Protein AF-A0A0A1XSV2-F1 (afdb_monomer_lite)

Foldseek 3Di:
DDDDDDDDDDPPPPPDCPPPPVVVVVVVVVVVVVVVVPPPPPDDDDPQAADLQAQLVSVLVNCVSVVHDPQLSVVSSHPGRNRLLPDDLVVLCVRRNPVRSVVSVVVSVVRCVVVVVDDPVNVVVVVVVVVPDDPPDDDDD

InterPro domains:
  IPR013761 Sterile alpha motif/pointed domain superfamily [G3DSA:1.10.150.50] (36-119)
  IPR013761 Sterile alpha motif/pointed domain superfamily [SSF47769] (50-112)
  IPR039801 Epidermal growth factor receptor kinase substrate 8-like [PTHR12287] (12-137)
  IPR041418 SAM domain [PF18016] (47-109)

Radius of gyration: 28.25 Å; chains: 1; bounding box: 97×35×62 Å

Sequence (141 aa):
MDYLFRDTNRGKSSELSTSNGSIQDELRQVLRMREKRNDLEIHKTLPIYIDQWSNNSDVFNWLNAKEFSADVVKRFAEYNGEQLFAVRVETLIQLCGVKEGRRLSSQLNLQKSVSGYKTARSSELQKVLARARPKYEVCED

pLDDT: mean 72.39, std 16.58, range [33.94, 90.25]

Organism: Zeugodacus cucurbitae (NCBI:txid28588)

Secondary structure (DSSP, 8-state):
-------------------HHHHHHHHHHHHHHHHTTTT-------S----TT--HHHHHHHHHHTT--HHHHHHTTT--HHHHHHS-HHHHHHHH-HHHHHHHHHHHHHHHHHHT---HHHHHHHHHHHHHS--------

Structure (mmCIF, N/CA/C/O backbone):
data_AF-A0A0A1XSV2-F1
#
_entry.id   AF-A0A0A1XSV2-F1
#
loop_
_atom_site.group_PDB
_atom_site.id
_atom_site.type_symbol
_atom_site.label_atom_id
_atom_site.label_alt_id
_atom_site.label_comp_id
_atom_site.label_asym_id
_atom_site.label_entity_id
_atom_site.label_seq_id
_atom_site.pdbx_PDB_ins_code
_atom_site.Cartn_x
_atom_site.Cartn_y
_atom_site.Cartn_z
_atom_site.occupancy
_atom_site.B_iso_or_equiv
_atom_site.auth_seq_id
_atom_site.auth_comp_id
_atom_site.auth_asym_id
_atom_site.auth_atom_id
_atom_site.pdbx_PDB_model_num
ATOM 1 N N . MET A 1 1 ? -80.343 -10.175 -37.438 1.00 36.09 1 MET A N 1
ATOM 2 C CA . MET A 1 1 ? -79.740 -9.973 -38.762 1.00 36.09 1 MET A CA 1
ATOM 3 C C . MET A 1 1 ? -78.557 -9.046 -38.552 1.00 36.09 1 MET A C 1
ATOM 5 O O . MET A 1 1 ? -78.772 -7.862 -38.358 1.00 36.09 1 MET A O 1
ATOM 9 N N . ASP A 1 2 ? -77.374 -9.565 -38.217 1.00 40.84 2 ASP A N 1
ATOM 10 C CA . ASP A 1 2 ? -76.359 -10.094 -39.164 1.00 40.84 2 ASP A CA 1
ATOM 11 C C . ASP A 1 2 ? -75.195 -9.074 -39.163 1.00 40.84 2 ASP A C 1
ATOM 13 O O . ASP A 1 2 ? -75.457 -7.891 -39.311 1.00 40.84 2 ASP A O 1
ATOM 17 N N . TYR A 1 3 ? -73.912 -9.344 -38.917 1.00 33.94 3 TYR A N 1
ATOM 18 C CA . TYR A 1 3 ? -73.097 -10.553 -38.862 1.00 33.94 3 TYR A CA 1
ATOM 19 C C . TYR A 1 3 ? -71.916 -10.332 -37.895 1.00 33.94 3 TYR A C 1
ATOM 21 O O . TYR A 1 3 ? -71.378 -9.230 -37.787 1.00 33.94 3 TYR A O 1
ATOM 29 N N . LEU A 1 4 ? -71.460 -11.417 -37.261 1.00 46.84 4 LEU A N 1
ATOM 30 C CA . LEU A 1 4 ? -70.070 -11.575 -36.826 1.00 46.84 4 LEU A CA 1
ATOM 31 C C . LEU A 1 4 ? -69.117 -11.425 -38.025 1.00 46.84 4 LEU A C 1
ATOM 33 O O . LEU A 1 4 ? -69.306 -12.119 -39.017 1.00 46.84 4 LEU A O 1
ATOM 37 N N . PHE A 1 5 ? -68.017 -10.689 -37.855 1.00 44.06 5 PHE A N 1
ATOM 38 C CA . PHE A 1 5 ? -66.720 -11.062 -38.431 1.00 44.06 5 PHE A CA 1
ATOM 39 C C . PHE A 1 5 ? -65.602 -10.731 -37.432 1.00 44.06 5 PHE A C 1
ATOM 41 O O . PHE A 1 5 ? -65.351 -9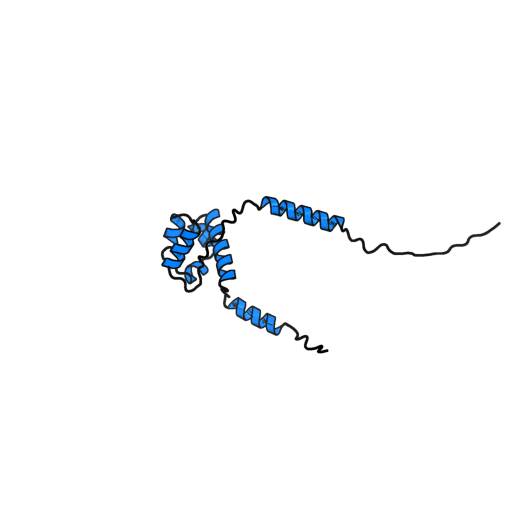.576 -37.092 1.00 44.06 5 PHE A O 1
ATOM 48 N N . ARG A 1 6 ? -64.967 -11.790 -36.921 1.00 51.47 6 ARG A N 1
ATOM 49 C CA . ARG A 1 6 ? -63.626 -11.760 -36.327 1.00 51.47 6 ARG A CA 1
ATOM 50 C C . ARG A 1 6 ? -62.615 -11.502 -37.444 1.00 51.47 6 ARG A C 1
ATOM 52 O O . ARG A 1 6 ? -62.791 -12.074 -38.507 1.00 51.47 6 ARG A O 1
ATOM 59 N N . ASP A 1 7 ? -61.556 -10.752 -37.147 1.00 41.56 7 ASP A N 1
ATOM 60 C CA . ASP A 1 7 ? -60.150 -11.137 -37.378 1.00 41.56 7 ASP A CA 1
ATOM 61 C C . ASP A 1 7 ? -59.235 -10.094 -36.707 1.00 41.56 7 ASP A C 1
ATOM 63 O O . ASP A 1 7 ? -59.400 -8.893 -36.881 1.00 41.56 7 ASP A O 1
ATOM 67 N N . THR A 1 8 ? -58.457 -10.451 -35.682 1.00 53.00 8 THR A N 1
ATOM 68 C CA . THR A 1 8 ? -57.113 -11.060 -35.738 1.00 53.00 8 THR A CA 1
ATOM 69 C C . THR A 1 8 ? -56.067 -10.167 -36.412 1.00 53.00 8 THR A C 1
ATOM 71 O O . THR A 1 8 ? -55.782 -10.322 -37.592 1.00 53.00 8 THR A O 1
ATOM 74 N N . ASN A 1 9 ? -55.403 -9.304 -35.632 1.00 42.47 9 ASN A N 1
ATOM 75 C CA . ASN A 1 9 ? -54.006 -8.926 -35.894 1.00 42.47 9 ASN A CA 1
ATOM 76 C C . ASN A 1 9 ? -53.369 -8.342 -34.615 1.00 42.47 9 ASN A C 1
ATOM 78 O O . ASN A 1 9 ? -53.504 -7.166 -34.305 1.00 42.47 9 ASN A O 1
ATOM 82 N N . ARG A 1 10 ? -52.880 -9.157 -33.673 1.00 49.94 10 ARG A N 1
ATOM 83 C CA . ARG A 1 10 ? -51.508 -9.708 -33.612 1.00 49.94 10 ARG A CA 1
ATOM 84 C C . ARG A 1 10 ? -50.392 -8.768 -34.098 1.00 49.94 10 ARG A C 1
ATOM 86 O O . ARG A 1 10 ? -49.492 -9.191 -34.808 1.00 49.94 10 ARG A O 1
ATOM 93 N N . GLY A 1 11 ? -50.380 -7.536 -33.597 1.00 37.19 11 GLY A N 1
ATOM 94 C CA . GLY A 1 11 ? -49.165 -6.723 -33.482 1.00 37.19 11 GLY A CA 1
ATOM 95 C C . GLY A 1 11 ? -48.506 -6.913 -32.116 1.00 37.19 11 GLY A C 1
ATOM 96 O O . GLY A 1 11 ? -48.615 -6.057 -31.245 1.00 37.19 11 GLY A O 1
ATOM 97 N N . LYS A 1 12 ? -47.868 -8.067 -31.893 1.00 46.84 12 LYS A N 1
ATOM 98 C CA . LYS A 1 12 ? -46.988 -8.295 -30.738 1.00 46.84 12 LYS A CA 1
ATOM 99 C C . LYS A 1 12 ? -45.687 -7.527 -31.000 1.00 46.84 12 LYS A C 1
ATOM 101 O O . LYS A 1 12 ? -44.775 -8.041 -31.630 1.00 46.84 12 LYS A O 1
ATOM 106 N N . SER A 1 13 ? -45.627 -6.283 -30.549 1.00 42.53 13 SER A N 1
ATOM 107 C CA . SER A 1 13 ? -44.381 -5.520 -30.386 1.00 42.53 13 SER A CA 1
ATOM 108 C C . SER A 1 13 ? -44.319 -4.977 -28.959 1.00 42.53 13 SER A C 1
ATOM 110 O O . SER A 1 13 ? -44.119 -3.796 -28.708 1.00 42.53 13 SER A O 1
ATOM 112 N N . SER A 1 14 ? -44.565 -5.874 -28.009 1.00 50.47 14 SER A N 1
ATOM 113 C CA . SER A 1 14 ? -44.226 -5.721 -26.601 1.00 50.47 14 SER A CA 1
ATOM 114 C C . SER A 1 14 ? -43.139 -6.751 -26.361 1.00 50.47 14 SER A C 1
ATOM 116 O O . SER A 1 14 ? -43.478 -7.914 -26.216 1.00 50.47 14 SER A O 1
ATOM 118 N N . GLU A 1 15 ? -41.872 -6.351 -26.504 1.00 50.59 15 GLU A N 1
ATOM 119 C CA . GLU A 1 15 ? -40.670 -7.068 -26.029 1.00 50.59 15 GLU A CA 1
ATOM 120 C C . GLU A 1 15 ? -39.399 -6.389 -26.579 1.00 50.59 15 GLU A C 1
ATOM 122 O O . GLU A 1 15 ? -38.632 -6.975 -27.328 1.00 50.59 15 GLU A O 1
ATOM 127 N N . LEU A 1 16 ? -39.174 -5.117 -26.228 1.00 50.44 16 LEU A N 1
ATOM 128 C CA . LEU A 1 16 ? -37.821 -4.605 -25.950 1.00 50.44 16 LEU A CA 1
ATOM 129 C C . LEU A 1 16 ? -37.923 -3.274 -25.200 1.00 50.44 16 LEU A C 1
ATOM 131 O O . LEU A 1 16 ? -37.546 -2.202 -25.663 1.00 50.44 16 LEU A O 1
ATOM 135 N N . SER A 1 17 ? -38.516 -3.319 -24.019 1.00 47.62 17 SER A N 1
ATOM 136 C CA . SER A 1 17 ? -38.383 -2.242 -23.043 1.00 47.62 17 SER A CA 1
ATOM 137 C C . SER A 1 17 ? -38.055 -2.887 -21.714 1.00 47.62 17 SER A C 1
ATOM 139 O O . SER A 1 17 ? -38.771 -2.722 -20.731 1.00 47.62 17 SER A O 1
ATOM 141 N N . THR A 1 18 ? -36.976 -3.673 -21.694 1.00 56.19 18 THR A N 1
ATOM 142 C CA . THR A 1 18 ? -36.331 -4.079 -20.446 1.00 56.19 18 THR A CA 1
ATOM 143 C C . THR A 1 18 ? -35.730 -2.821 -19.827 1.00 56.19 18 THR A C 1
ATOM 145 O O . THR A 1 18 ? -34.578 -2.467 -20.040 1.00 56.19 18 THR A O 1
ATOM 148 N N . SER A 1 19 ? -36.612 -2.081 -19.158 1.00 61.19 19 SER A N 1
ATOM 149 C CA . SER A 1 19 ? -36.368 -1.169 -18.052 1.00 61.19 19 SER A CA 1
ATOM 150 C C . SER A 1 19 ? -35.096 -0.321 -18.141 1.00 61.19 19 SER A C 1
ATOM 152 O O . SER A 1 19 ? -34.199 -0.453 -17.308 1.00 61.19 19 SER A O 1
ATOM 154 N N . ASN A 1 20 ? -35.072 0.652 -19.058 1.00 59.69 20 ASN A N 1
ATOM 155 C CA . ASN A 1 20 ? -34.145 1.784 -18.939 1.00 59.69 20 ASN A CA 1
ATOM 156 C C . ASN A 1 20 ? -34.254 2.426 -17.543 1.00 59.69 20 ASN A C 1
ATOM 158 O O . ASN A 1 20 ? -33.243 2.796 -16.967 1.00 59.69 20 ASN A O 1
ATOM 162 N N . GLY A 1 21 ? -35.455 2.470 -16.950 1.00 71.00 21 GLY A N 1
ATOM 163 C CA . GLY A 1 21 ? -35.655 2.925 -15.569 1.00 71.00 21 GLY A CA 1
ATOM 164 C C . GLY A 1 21 ? -34.889 2.099 -14.529 1.00 71.00 21 GLY A C 1
ATOM 165 O O . GLY A 1 21 ? -34.190 2.678 -13.710 1.00 71.00 21 GLY A O 1
ATOM 166 N N . SER A 1 22 ? -34.920 0.762 -14.619 1.00 77.81 22 SER A N 1
ATOM 167 C CA . SER A 1 22 ? -34.229 -0.110 -13.652 1.00 77.81 22 SER A CA 1
ATOM 168 C C . SER A 1 22 ? -32.713 0.051 -13.710 1.00 77.81 22 SER A C 1
ATOM 170 O O . SER A 1 22 ? -32.068 0.081 -12.667 1.00 77.81 22 SER A O 1
ATOM 172 N N . ILE A 1 23 ? -32.141 0.183 -14.912 1.00 80.94 23 ILE A N 1
ATOM 173 C CA . ILE A 1 23 ? -30.696 0.402 -15.076 1.00 80.94 23 ILE A CA 1
ATOM 174 C C . ILE A 1 23 ? -30.313 1.785 -14.533 1.00 80.94 23 ILE A C 1
ATOM 176 O O . ILE A 1 23 ? -29.307 1.932 -13.845 1.00 80.94 23 ILE A O 1
ATOM 180 N N . GLN A 1 24 ? -31.125 2.809 -14.803 1.00 85.88 24 GLN A N 1
ATOM 181 C CA . GLN A 1 24 ? -30.890 4.165 -14.300 1.00 85.88 24 GLN A CA 1
ATOM 182 C C . GLN A 1 24 ? -31.007 4.237 -12.770 1.00 85.88 24 GLN A C 1
ATOM 184 O O . GLN A 1 24 ? -30.228 4.945 -12.130 1.00 85.88 24 GLN A O 1
ATOM 189 N N . ASP A 1 25 ? -31.932 3.488 -12.170 1.00 87.00 25 ASP A N 1
ATOM 190 C CA . ASP A 1 25 ? -32.090 3.402 -10.718 1.00 87.00 25 ASP A CA 1
ATOM 191 C C . ASP A 1 25 ? -30.934 2.654 -10.050 1.00 87.00 25 ASP A C 1
ATOM 193 O O . ASP A 1 25 ? -30.400 3.128 -9.042 1.00 87.00 25 ASP A O 1
ATOM 197 N N . GLU A 1 26 ? -30.474 1.552 -10.647 1.00 87.75 26 GLU A N 1
ATOM 198 C CA . GLU A 1 26 ? -29.282 0.838 -10.190 1.00 87.75 26 GLU A CA 1
ATOM 199 C C . GLU A 1 26 ? -28.041 1.737 -10.271 1.00 87.75 26 GLU A C 1
ATOM 201 O O . GLU A 1 26 ? -27.299 1.871 -9.296 1.00 87.75 26 GLU A O 1
ATOM 206 N N . LEU A 1 27 ? -27.857 2.460 -11.382 1.00 88.94 27 LEU A N 1
ATOM 207 C CA . LEU A 1 27 ? -26.770 3.429 -11.537 1.00 88.94 27 LEU A CA 1
ATOM 208 C C . LEU A 1 27 ? -26.836 4.529 -10.470 1.00 88.94 27 LEU A C 1
ATOM 210 O O . LEU A 1 27 ? -25.825 4.829 -9.833 1.00 88.94 27 LEU A O 1
ATOM 214 N N . ARG A 1 28 ? -28.016 5.102 -10.206 1.00 87.19 28 ARG A N 1
ATOM 215 C CA . ARG A 1 28 ? -28.208 6.100 -9.135 1.00 87.19 28 ARG A CA 1
ATOM 216 C C . ARG A 1 28 ? -27.895 5.528 -7.755 1.00 87.19 28 ARG A C 1
ATOM 218 O O . ARG A 1 28 ? -27.382 6.243 -6.891 1.00 87.19 28 ARG A O 1
ATOM 225 N N . GLN A 1 29 ? -28.212 4.261 -7.511 1.00 86.50 29 GLN A N 1
ATOM 226 C CA . GLN A 1 29 ? -27.882 3.584 -6.261 1.00 86.50 29 GLN A CA 1
ATOM 227 C C . GLN A 1 29 ? -26.369 3.375 -6.119 1.00 86.50 29 GLN A C 1
ATOM 229 O O . GLN A 1 29 ? -25.803 3.730 -5.083 1.00 86.50 29 GLN A O 1
ATOM 234 N N . VAL A 1 30 ? -25.700 2.898 -7.169 1.00 82.56 30 VAL A N 1
ATOM 235 C CA . VAL A 1 30 ? -24.243 2.701 -7.201 1.00 82.56 30 VAL A CA 1
ATOM 236 C C . VAL A 1 30 ? -23.493 4.027 -7.037 1.00 82.56 30 VAL A C 1
ATOM 238 O O . VAL A 1 30 ? -22.523 4.093 -6.278 1.00 82.56 30 VAL A O 1
ATOM 241 N N . LEU A 1 31 ? -23.953 5.101 -7.687 1.00 83.62 31 LEU A N 1
ATOM 242 C CA . LEU A 1 31 ? -23.365 6.438 -7.553 1.00 83.62 31 LEU A CA 1
ATOM 243 C C . LEU A 1 31 ? -23.477 6.961 -6.117 1.00 83.62 31 LEU A C 1
ATOM 245 O O . LEU A 1 31 ? -22.469 7.383 -5.556 1.00 83.62 31 LEU A O 1
ATOM 249 N N . ARG A 1 32 ? -24.645 6.826 -5.473 1.00 81.75 32 ARG A N 1
ATOM 250 C CA . ARG A 1 32 ? -24.828 7.192 -4.055 1.00 81.75 32 ARG A CA 1
ATOM 251 C C . ARG A 1 32 ? -23.941 6.377 -3.110 1.00 81.75 32 ARG A C 1
ATOM 253 O O . ARG A 1 32 ? -23.404 6.910 -2.142 1.00 81.75 32 ARG A O 1
ATOM 260 N N . MET A 1 33 ? -23.743 5.088 -3.391 1.00 74.75 33 MET A N 1
ATOM 261 C CA . MET A 1 33 ? -22.815 4.245 -2.626 1.00 74.75 33 MET A CA 1
ATOM 262 C C . MET A 1 33 ? -21.348 4.643 -2.835 1.00 74.75 33 MET A C 1
ATOM 264 O O . MET A 1 33 ? -20.528 4.472 -1.934 1.00 74.75 33 MET A O 1
ATOM 268 N N . ARG A 1 34 ? -20.988 5.158 -4.016 1.00 70.00 34 ARG A N 1
ATOM 269 C CA . ARG A 1 34 ? -19.637 5.654 -4.311 1.00 70.00 34 ARG A CA 1
ATOM 270 C C . ARG A 1 34 ? -19.379 7.024 -3.697 1.00 70.00 34 ARG A C 1
ATOM 272 O O . ARG A 1 34 ? -18.278 7.242 -3.216 1.00 70.00 34 ARG A O 1
ATOM 279 N N . GLU A 1 35 ? -20.381 7.891 -3.653 1.00 65.00 35 GLU A N 1
ATOM 280 C CA . GLU A 1 35 ? -20.274 9.220 -3.049 1.00 65.00 35 GLU A CA 1
ATOM 281 C C . GLU A 1 35 ? -19.981 9.151 -1.541 1.00 65.00 35 GLU A C 1
ATOM 283 O O . GLU A 1 35 ? -19.192 9.932 -1.017 1.00 65.00 35 GLU A O 1
ATOM 288 N N . LYS A 1 36 ? -20.505 8.125 -0.856 1.00 60.22 36 LYS A N 1
ATOM 289 C CA . LYS A 1 36 ? -20.126 7.801 0.530 1.00 60.22 36 LYS A CA 1
ATOM 290 C C . LYS A 1 36 ? -18.674 7.335 0.711 1.00 60.22 36 LYS A C 1
ATOM 292 O O . LYS A 1 36 ? -18.240 7.271 1.851 1.00 60.22 36 LYS A O 1
ATOM 297 N N . ARG A 1 37 ? -17.952 6.985 -0.364 1.00 59.84 37 ARG A N 1
ATOM 298 C CA . ARG A 1 37 ? -16.542 6.533 -0.344 1.00 59.84 37 ARG A CA 1
ATOM 299 C C . ARG A 1 37 ? -15.546 7.643 -0.723 1.00 59.84 37 ARG A C 1
ATOM 301 O O . ARG A 1 37 ? -14.411 7.346 -1.094 1.00 59.84 37 ARG A O 1
ATOM 308 N N . ASN A 1 38 ? -15.979 8.906 -0.708 1.00 54.41 38 ASN A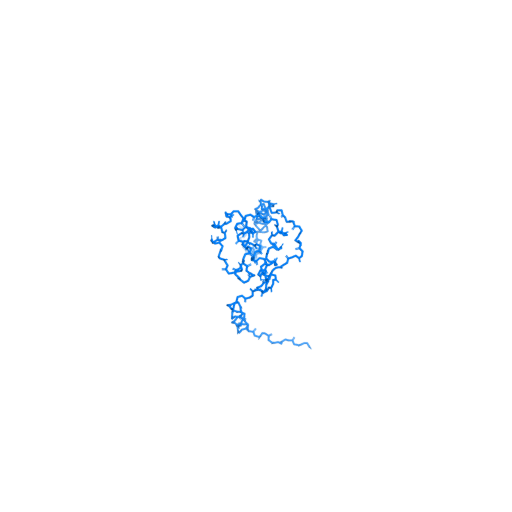 N 1
ATOM 309 C CA . ASN A 1 38 ? -15.153 10.073 -1.050 1.00 54.41 38 ASN A CA 1
ATOM 310 C C . ASN A 1 38 ? -14.222 10.535 0.089 1.00 54.41 38 ASN A C 1
ATOM 312 O O . ASN A 1 38 ? -13.568 11.563 -0.021 1.00 54.41 38 ASN A O 1
ATOM 316 N N . ASP A 1 39 ? -14.132 9.775 1.173 1.00 56.78 39 ASP A N 1
ATOM 317 C CA . ASP A 1 39 ? -13.209 9.951 2.296 1.00 56.78 39 ASP A CA 1
ATOM 318 C C . ASP A 1 39 ? -11.770 9.491 1.986 1.00 56.78 39 ASP A C 1
ATOM 320 O O . ASP A 1 39 ? -10.885 9.544 2.839 1.00 56.78 39 ASP A O 1
ATOM 324 N N . LEU A 1 40 ? -11.501 9.068 0.748 1.00 57.06 40 LEU A N 1
ATOM 325 C CA . LEU A 1 40 ? -10.145 8.853 0.265 1.00 57.06 40 LEU A CA 1
ATOM 326 C C . LEU A 1 40 ? -9.563 10.196 -0.182 1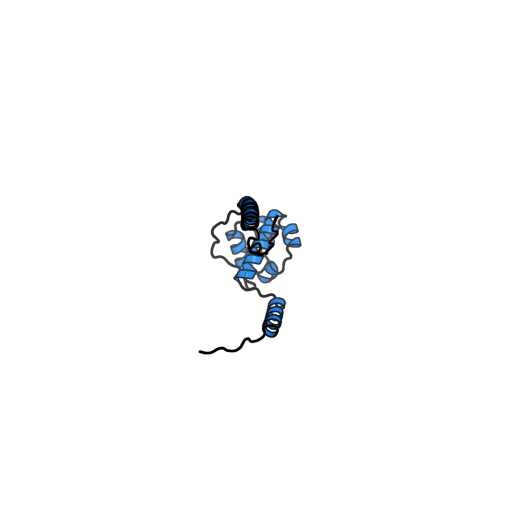.00 57.06 40 LEU A C 1
ATOM 328 O O . LEU A 1 40 ? -9.761 10.616 -1.319 1.00 57.06 40 LEU A O 1
ATOM 332 N N . GLU A 1 41 ? -8.823 10.866 0.699 1.00 56.22 41 GLU A N 1
ATOM 333 C CA . GLU A 1 41 ? -7.954 11.974 0.303 1.00 56.22 41 GLU A CA 1
ATOM 334 C C . GLU A 1 41 ? -6.893 11.451 -0.685 1.00 56.22 41 GLU A C 1
ATOM 336 O O . GLU A 1 41 ? -5.867 10.882 -0.299 1.00 56.22 41 GLU A O 1
ATOM 341 N N . ILE A 1 42 ? -7.157 11.584 -1.990 1.00 57.16 42 ILE A N 1
ATOM 342 C CA . ILE A 1 42 ? -6.212 11.214 -3.049 1.00 57.16 42 ILE A CA 1
ATOM 343 C C . ILE A 1 42 ? -5.154 12.316 -3.132 1.00 57.16 42 ILE A C 1
ATOM 345 O O . ILE A 1 42 ? -5.197 13.196 -3.992 1.00 57.16 42 ILE A O 1
ATOM 349 N N . HIS A 1 43 ? -4.193 12.275 -2.214 1.00 55.50 43 HIS A N 1
ATOM 350 C CA . HIS A 1 43 ? -3.005 13.116 -2.284 1.00 55.50 43 HIS A CA 1
ATOM 351 C C . HIS A 1 43 ? -2.203 12.757 -3.540 1.00 55.50 43 HIS A C 1
ATOM 353 O O . HIS A 1 43 ? -1.981 11.580 -3.852 1.00 55.50 43 HIS A O 1
ATOM 359 N N . LYS A 1 44 ? -1.801 13.787 -4.295 1.00 52.25 44 LYS A N 1
ATOM 360 C CA . LYS A 1 44 ? -1.048 13.667 -5.551 1.00 52.25 44 LYS A CA 1
ATOM 361 C C . LYS A 1 44 ? 0.165 12.769 -5.300 1.00 52.25 44 LYS A C 1
ATOM 363 O O . LYS A 1 44 ? 1.033 13.089 -4.495 1.00 52.25 44 LYS A O 1
ATOM 368 N N . THR A 1 45 ? 0.183 11.599 -5.934 1.00 56.59 45 THR A N 1
ATOM 369 C CA . THR A 1 45 ? 1.178 10.557 -5.663 1.00 56.59 45 THR A CA 1
ATOM 370 C C . THR A 1 45 ? 2.555 11.081 -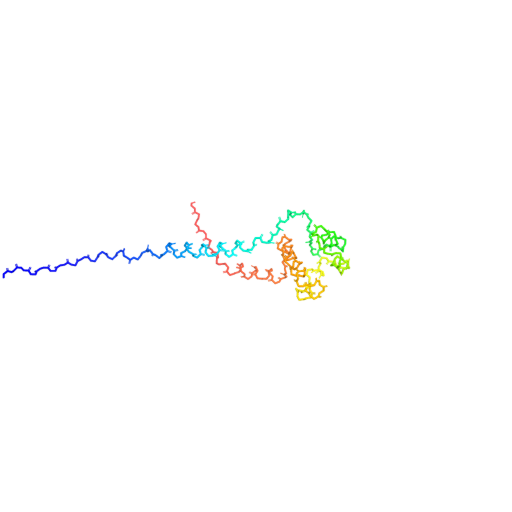6.071 1.00 56.59 45 THR A C 1
ATOM 372 O O . THR A 1 45 ? 2.830 11.205 -7.262 1.00 56.59 45 THR A O 1
ATOM 375 N N . LEU A 1 46 ? 3.412 11.412 -5.096 1.00 57.88 46 LEU A N 1
ATOM 376 C CA . LEU A 1 46 ? 4.829 11.678 -5.358 1.00 57.88 46 LEU A CA 1
ATOM 377 C C . LEU A 1 46 ? 5.417 10.496 -6.154 1.00 57.88 46 LEU A C 1
ATOM 379 O O . LEU A 1 46 ? 5.051 9.352 -5.855 1.00 57.88 46 LEU A O 1
ATOM 383 N N . PRO A 1 47 ? 6.306 10.732 -7.139 1.00 65.06 47 PRO A N 1
ATOM 384 C CA . PRO A 1 47 ? 6.821 9.711 -8.057 1.00 65.06 47 PRO A CA 1
ATOM 385 C C . PRO A 1 47 ? 7.866 8.785 -7.402 1.00 65.06 47 PRO A C 1
ATOM 387 O O . PRO A 1 47 ? 8.857 8.418 -8.024 1.00 65.06 47 PRO A O 1
ATOM 390 N N . ILE A 1 48 ? 7.665 8.425 -6.134 1.00 76.06 48 ILE A N 1
ATOM 391 C CA . ILE A 1 48 ? 8.495 7.473 -5.400 1.00 76.06 48 ILE A CA 1
ATOM 392 C C . ILE A 1 48 ? 7.770 6.127 -5.401 1.00 76.06 48 ILE A C 1
ATOM 394 O O . ILE A 1 48 ? 6.646 5.995 -4.901 1.00 76.06 48 ILE A O 1
ATOM 398 N N . TYR A 1 49 ? 8.434 5.141 -5.994 1.00 80.31 49 TYR A N 1
ATOM 399 C CA . TYR A 1 49 ? 7.965 3.771 -6.167 1.00 80.31 49 TYR A CA 1
ATOM 400 C C . TYR A 1 49 ? 8.981 2.816 -5.548 1.00 80.31 49 TYR A C 1
ATOM 402 O O . TYR A 1 49 ? 10.162 3.145 -5.449 1.00 80.31 49 TYR A O 1
ATOM 410 N N . ILE A 1 50 ? 8.505 1.645 -5.137 1.00 85.81 50 ILE A N 1
ATOM 411 C CA . ILE A 1 50 ? 9.351 0.552 -4.655 1.00 85.81 50 ILE A CA 1
ATOM 412 C C . ILE A 1 50 ? 9.097 -0.684 -5.503 1.00 85.81 50 ILE A C 1
ATOM 414 O O . ILE A 1 50 ? 7.973 -0.919 -5.950 1.00 85.81 50 ILE A O 1
ATOM 418 N N . ASP A 1 51 ? 10.142 -1.472 -5.701 1.00 82.31 51 ASP A N 1
ATOM 419 C CA . ASP A 1 51 ? 10.087 -2.739 -6.414 1.00 82.31 51 ASP A CA 1
ATOM 420 C C . ASP A 1 51 ? 10.806 -3.833 -5.615 1.00 82.31 51 ASP A C 1
ATOM 422 O O . ASP A 1 51 ? 11.378 -3.585 -4.553 1.00 82.31 51 ASP A O 1
ATOM 426 N N . GLN A 1 52 ? 10.751 -5.074 -6.085 1.00 80.81 52 GLN A N 1
ATOM 427 C CA . GLN A 1 52 ? 11.294 -6.230 -5.367 1.00 80.81 52 GLN A CA 1
ATOM 428 C C . GLN A 1 52 ? 12.802 -6.145 -5.086 1.00 80.81 52 GLN A C 1
ATOM 430 O O . GLN A 1 52 ? 13.281 -6.751 -4.134 1.00 80.81 52 GLN A O 1
ATOM 435 N N . TRP A 1 53 ? 13.534 -5.364 -5.881 1.00 81.62 53 TRP A N 1
ATOM 436 C CA . TRP A 1 53 ? 14.971 -5.128 -5.717 1.00 81.62 53 TRP A CA 1
ATOM 437 C C . TRP A 1 53 ? 15.303 -3.860 -4.918 1.00 81.62 53 TRP A C 1
ATOM 439 O O . TRP A 1 53 ? 16.475 -3.515 -4.789 1.00 81.62 53 TRP A O 1
ATOM 449 N N . SER A 1 54 ? 14.296 -3.148 -4.401 1.00 84.81 54 SER A N 1
ATOM 450 C CA . SER A 1 54 ? 14.506 -1.948 -3.590 1.00 84.81 54 SER A CA 1
ATOM 451 C C . SER A 1 54 ? 15.226 -2.279 -2.285 1.00 84.81 54 SER A C 1
ATOM 453 O O . SER A 1 54 ? 14.900 -3.257 -1.604 1.00 84.81 54 SER A O 1
ATOM 455 N N . ASN A 1 55 ? 16.193 -1.438 -1.922 1.00 87.50 55 ASN A N 1
ATOM 456 C CA . ASN A 1 55 ? 16.972 -1.613 -0.704 1.00 87.50 55 ASN A CA 1
ATOM 457 C C . ASN A 1 55 ? 16.233 -1.029 0.518 1.00 87.50 55 ASN A C 1
ATOM 459 O O . ASN A 1 55 ? 15.264 -0.282 0.368 1.00 87.50 55 ASN A O 1
ATOM 463 N N . ASN A 1 56 ? 16.716 -1.305 1.735 1.00 89.56 56 ASN A N 1
ATOM 464 C CA . ASN A 1 56 ? 16.114 -0.780 2.976 1.00 89.56 56 ASN A CA 1
ATOM 465 C C . ASN A 1 56 ? 15.961 0.752 2.968 1.00 89.56 56 ASN A C 1
ATOM 467 O O . ASN A 1 56 ? 14.941 1.284 3.402 1.00 89.56 56 ASN A O 1
ATOM 471 N N . SER A 1 57 ? 16.948 1.470 2.422 1.00 88.31 57 SER A N 1
ATOM 472 C CA . SER A 1 57 ? 16.902 2.933 2.300 1.00 88.31 57 SER A CA 1
ATOM 473 C C . SER A 1 57 ? 15.774 3.419 1.385 1.00 88.31 57 SER A C 1
ATOM 475 O O . SER A 1 57 ? 15.141 4.433 1.678 1.00 88.31 57 SER A O 1
ATOM 477 N N . ASP A 1 58 ? 15.489 2.692 0.302 1.00 87.88 58 ASP A N 1
ATOM 478 C CA . ASP A 1 58 ? 14.420 3.037 -0.640 1.00 87.88 58 ASP A CA 1
ATOM 479 C C . ASP A 1 58 ? 13.047 2.798 -0.008 1.00 87.88 58 ASP A C 1
ATOM 481 O O . ASP A 1 58 ? 12.149 3.630 -0.133 1.00 87.88 58 ASP A O 1
ATOM 485 N N . VAL A 1 59 ? 12.906 1.692 0.732 1.00 88.69 59 VAL A N 1
ATOM 486 C CA . VAL A 1 59 ? 11.700 1.376 1.510 1.00 88.69 59 VAL A CA 1
ATOM 487 C C . VAL A 1 59 ? 11.444 2.447 2.569 1.00 88.69 59 VAL A C 1
ATOM 489 O O . VAL A 1 59 ? 10.323 2.946 2.680 1.00 88.69 59 VAL A O 1
ATOM 492 N N . PHE A 1 60 ? 12.480 2.857 3.303 1.00 89.06 60 PHE A N 1
ATOM 493 C CA . PHE A 1 60 ? 12.392 3.940 4.280 1.00 89.06 60 PHE A CA 1
ATOM 494 C C . PHE A 1 60 ? 11.942 5.256 3.631 1.00 89.06 60 PHE A C 1
ATOM 496 O O . PHE A 1 60 ? 11.001 5.895 4.107 1.00 89.06 60 PHE A O 1
ATOM 503 N N . ASN A 1 61 ? 12.572 5.641 2.516 1.00 89.25 61 ASN A N 1
ATOM 504 C CA . ASN A 1 61 ? 12.227 6.864 1.794 1.00 89.25 61 ASN A CA 1
ATOM 505 C C . ASN A 1 61 ? 10.788 6.820 1.257 1.00 89.25 61 ASN A C 1
ATOM 507 O O . ASN A 1 61 ? 10.060 7.807 1.345 1.00 89.25 61 ASN A O 1
ATOM 511 N N . TRP A 1 62 ? 10.342 5.664 0.761 1.00 88.88 62 TRP A N 1
ATOM 512 C CA . TRP A 1 62 ? 8.971 5.465 0.297 1.00 88.88 62 TRP A CA 1
ATOM 513 C C . TRP A 1 62 ? 7.949 5.572 1.430 1.00 88.88 62 TRP A C 1
ATOM 515 O O . TRP A 1 62 ? 6.943 6.263 1.272 1.00 88.88 62 TRP A O 1
ATOM 525 N N . LEU A 1 63 ? 8.209 4.958 2.589 1.00 89.12 63 LEU A N 1
ATOM 526 C CA . LEU A 1 63 ? 7.316 5.067 3.745 1.00 89.12 63 LEU A CA 1
ATOM 527 C C . LEU A 1 63 ? 7.215 6.516 4.246 1.00 89.12 63 LEU A C 1
ATOM 529 O O . LEU A 1 63 ? 6.117 6.981 4.558 1.00 89.12 63 LEU A O 1
ATOM 533 N N . ASN A 1 64 ? 8.336 7.241 4.263 1.00 88.44 64 ASN A N 1
ATOM 534 C CA . ASN A 1 64 ? 8.377 8.643 4.670 1.00 88.44 64 ASN A CA 1
ATOM 535 C C . ASN A 1 64 ? 7.642 9.553 3.667 1.00 88.44 64 ASN A C 1
ATOM 537 O O . ASN A 1 64 ? 6.810 10.366 4.055 1.00 88.44 64 ASN A O 1
ATOM 541 N N . ALA A 1 65 ? 7.863 9.355 2.363 1.00 85.88 65 ALA A N 1
ATOM 542 C CA . ALA A 1 65 ? 7.186 10.106 1.302 1.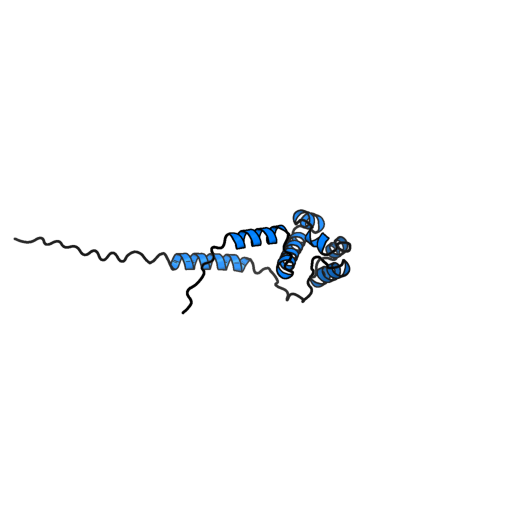00 85.88 65 ALA A CA 1
ATOM 543 C C . ALA A 1 65 ? 5.667 9.860 1.243 1.00 85.88 65 ALA A C 1
ATOM 545 O O . ALA A 1 65 ? 4.930 10.659 0.668 1.00 85.88 65 ALA A O 1
ATOM 546 N N . LYS A 1 66 ? 5.187 8.739 1.794 1.00 84.19 66 LYS A N 1
ATOM 547 C CA . LYS A 1 66 ? 3.757 8.411 1.908 1.00 84.19 66 LYS A CA 1
ATOM 548 C C . LYS A 1 66 ? 3.139 8.837 3.240 1.00 84.19 66 LYS A C 1
ATOM 550 O O . LYS A 1 66 ? 1.960 8.548 3.455 1.00 84.19 66 LYS A O 1
ATOM 555 N N . GLU A 1 67 ? 3.910 9.513 4.094 1.00 85.69 67 GLU A N 1
ATOM 556 C CA . GLU A 1 67 ? 3.477 10.019 5.399 1.00 85.69 67 GLU A CA 1
ATOM 557 C C . GLU A 1 67 ? 2.886 8.908 6.284 1.00 85.69 67 GLU A C 1
ATOM 559 O O . GLU A 1 67 ? 1.835 9.062 6.914 1.00 85.69 67 GLU A O 1
ATOM 564 N N . PHE A 1 68 ? 3.536 7.740 6.295 1.00 88.31 68 PHE A N 1
ATOM 565 C CA . PHE A 1 68 ? 3.248 6.720 7.301 1.00 88.31 68 PHE A CA 1
ATOM 566 C C . PHE A 1 68 ? 3.792 7.156 8.664 1.00 88.31 68 PHE A C 1
ATOM 568 O O . PHE A 1 68 ? 4.744 7.932 8.758 1.00 88.31 68 PHE A O 1
ATOM 575 N N . SER A 1 69 ? 3.197 6.643 9.743 1.00 88.31 69 SER A N 1
ATOM 576 C CA . SER A 1 69 ? 3.647 6.987 11.092 1.00 88.31 69 SER A CA 1
ATOM 577 C C . SER A 1 69 ? 5.106 6.573 11.333 1.00 88.31 69 SER A C 1
ATOM 579 O O . SER A 1 69 ? 5.574 5.544 10.838 1.00 88.31 69 SER A O 1
ATOM 581 N N . ALA A 1 70 ? 5.829 7.349 12.146 1.00 87.19 70 ALA A N 1
ATOM 582 C CA . ALA A 1 70 ? 7.233 7.074 12.477 1.00 87.19 70 ALA A CA 1
ATOM 583 C C . ALA A 1 70 ? 7.436 5.668 13.081 1.00 87.19 70 ALA A C 1
ATOM 585 O O . ALA A 1 70 ? 8.458 5.021 12.861 1.00 87.19 70 ALA A O 1
ATOM 586 N N . ASP A 1 71 ? 6.423 5.168 13.785 1.00 87.62 71 ASP A N 1
ATOM 587 C CA . ASP A 1 71 ? 6.361 3.820 14.344 1.00 87.62 71 ASP A CA 1
ATOM 588 C C . ASP A 1 71 ? 6.347 2.714 13.282 1.00 87.62 71 ASP A C 1
ATOM 590 O O . ASP A 1 71 ? 6.915 1.639 13.494 1.00 87.62 71 ASP A O 1
ATOM 594 N N . VAL A 1 72 ? 5.683 2.954 12.151 1.00 87.50 72 VAL A N 1
ATOM 595 C CA . VAL A 1 72 ? 5.658 2.043 11.000 1.00 87.50 72 VAL A CA 1
ATOM 596 C C . VAL A 1 72 ? 7.008 2.092 10.298 1.00 87.50 72 VAL A C 1
ATOM 598 O O . VAL A 1 72 ? 7.622 1.050 10.079 1.00 87.50 72 VAL A O 1
ATOM 601 N N . VAL A 1 73 ? 7.516 3.298 10.037 1.00 89.31 73 VAL A N 1
ATOM 602 C CA . VAL A 1 73 ? 8.824 3.517 9.406 1.00 89.31 73 VAL A CA 1
ATOM 603 C C . VAL A 1 73 ? 9.940 2.813 10.186 1.00 89.31 73 VAL A C 1
ATOM 605 O O . VAL A 1 73 ? 10.754 2.108 9.598 1.00 89.31 73 VAL A O 1
ATOM 608 N N . LYS A 1 74 ? 9.945 2.926 11.521 1.00 89.19 74 LYS A N 1
ATOM 609 C CA . LYS A 1 74 ? 10.939 2.276 12.386 1.00 89.19 74 LYS A CA 1
ATOM 610 C C . LYS A 1 74 ? 10.863 0.748 12.339 1.00 89.19 74 LYS A C 1
ATOM 612 O O . LYS A 1 74 ? 11.898 0.093 12.369 1.00 89.19 74 LYS A O 1
ATOM 617 N N . ARG A 1 75 ? 9.659 0.169 12.268 1.00 87.44 75 ARG A N 1
ATOM 618 C CA . ARG A 1 75 ? 9.471 -1.294 12.221 1.00 87.44 75 ARG A CA 1
ATOM 619 C C . ARG A 1 75 ? 9.931 -1.913 10.905 1.00 87.44 75 ARG A C 1
ATOM 621 O O . ARG A 1 75 ? 10.422 -3.035 10.913 1.00 87.44 75 ARG A O 1
ATOM 628 N N . PHE A 1 76 ? 9.778 -1.189 9.799 1.00 87.25 76 PHE A N 1
ATOM 629 C CA . PHE A 1 76 ? 10.167 -1.658 8.466 1.00 87.25 76 PHE A CA 1
ATOM 630 C C . PHE A 1 76 ? 11.536 -1.140 8.010 1.00 87.25 76 PHE A C 1
ATOM 632 O O . PHE A 1 76 ? 11.908 -1.354 6.863 1.00 87.25 76 PHE A O 1
ATOM 639 N N . ALA A 1 77 ? 12.312 -0.501 8.891 1.00 83.81 77 ALA A N 1
ATOM 640 C CA . ALA A 1 77 ? 13.628 0.041 8.552 1.00 83.81 77 ALA A CA 1
ATOM 641 C C . ALA A 1 77 ? 14.637 -1.035 8.102 1.00 83.81 77 ALA A C 1
ATOM 643 O O . ALA A 1 77 ? 15.551 -0.743 7.336 1.00 83.81 77 ALA A O 1
ATOM 644 N N . GLU A 1 78 ? 14.470 -2.275 8.566 1.00 85.88 78 GLU A N 1
ATOM 645 C CA . GLU A 1 78 ? 15.330 -3.410 8.207 1.00 85.88 78 GLU A CA 1
ATOM 646 C C . GLU A 1 78 ? 14.789 -4.243 7.033 1.00 85.88 78 GLU A C 1
ATOM 648 O O . GLU A 1 78 ? 15.465 -5.174 6.596 1.00 85.88 78 GLU A O 1
ATOM 653 N N . TYR A 1 79 ? 13.592 -3.923 6.528 1.00 86.19 79 TYR A N 1
ATOM 654 C CA . TYR A 1 79 ? 12.918 -4.703 5.492 1.00 86.19 79 TYR A CA 1
ATOM 655 C C . TYR A 1 79 ? 13.296 -4.215 4.101 1.00 86.19 79 TYR A C 1
ATOM 657 O O . TYR A 1 79 ? 13.093 -3.046 3.762 1.00 86.19 79 TYR A O 1
ATOM 665 N N . ASN A 1 80 ? 13.758 -5.145 3.268 1.00 87.44 80 ASN A N 1
ATOM 666 C CA . ASN A 1 80 ? 13.981 -4.871 1.856 1.00 87.44 80 ASN A CA 1
ATOM 667 C C . ASN A 1 80 ? 12.652 -4.920 1.077 1.00 87.44 80 ASN A C 1
ATOM 669 O O . ASN A 1 80 ? 11.606 -5.304 1.614 1.00 87.44 80 ASN A O 1
ATOM 673 N N . GLY A 1 81 ? 12.682 -4.530 -0.200 1.00 85.56 81 GLY A N 1
ATOM 674 C CA . GLY A 1 81 ? 11.496 -4.538 -1.058 1.00 85.56 81 GLY A CA 1
ATOM 675 C C . GLY A 1 81 ? 10.813 -5.907 -1.090 1.00 85.56 81 GLY A C 1
ATOM 676 O O . GLY A 1 81 ? 9.622 -6.011 -0.801 1.00 85.56 81 GLY A O 1
ATOM 677 N N . GLU A 1 82 ? 11.561 -6.975 -1.368 1.00 85.69 82 GLU A N 1
ATOM 678 C CA . GLU A 1 82 ? 11.044 -8.350 -1.418 1.00 85.69 82 GLU A CA 1
ATOM 679 C C . GLU A 1 82 ? 10.367 -8.792 -0.109 1.00 85.69 82 GLU A C 1
ATOM 681 O O . GLU A 1 82 ? 9.237 -9.287 -0.125 1.00 85.69 82 GLU A O 1
ATOM 686 N N . GLN A 1 83 ? 11.024 -8.574 1.029 1.00 87.06 83 GLN A N 1
ATOM 687 C CA . GLN A 1 83 ? 10.521 -8.902 2.359 1.00 87.06 83 GLN A CA 1
ATOM 688 C C . GLN A 1 83 ? 9.246 -8.123 2.655 1.00 87.06 83 GLN A C 1
ATOM 690 O O . GLN A 1 83 ? 8.273 -8.720 3.113 1.00 87.06 83 GLN A O 1
ATOM 695 N N . LEU A 1 84 ? 9.212 -6.823 2.342 1.00 88.31 84 LEU A N 1
ATOM 696 C CA . LEU A 1 84 ? 8.023 -5.991 2.507 1.00 88.31 84 LEU A CA 1
ATOM 697 C C . LEU A 1 84 ? 6.863 -6.498 1.636 1.00 88.31 84 LEU A C 1
ATOM 699 O O . LEU A 1 84 ? 5.729 -6.588 2.109 1.00 88.31 84 LEU A O 1
ATOM 703 N N . PHE A 1 85 ? 7.141 -6.890 0.388 1.00 85.50 85 PHE A N 1
ATOM 704 C CA . PHE A 1 85 ? 6.152 -7.470 -0.523 1.00 85.50 85 PHE A CA 1
ATOM 705 C C . PHE A 1 85 ? 5.643 -8.850 -0.075 1.00 85.50 85 PHE A C 1
ATOM 707 O O . PHE A 1 85 ? 4.499 -9.199 -0.402 1.00 85.50 85 PHE A O 1
ATOM 714 N N . ALA A 1 86 ? 6.449 -9.611 0.670 1.00 86.50 86 ALA A N 1
ATOM 715 C CA . ALA A 1 86 ? 6.114 -10.936 1.187 1.00 86.50 86 ALA A CA 1
ATOM 716 C C . ALA A 1 86 ? 5.260 -10.912 2.469 1.00 86.50 86 ALA A C 1
ATOM 718 O O . ALA A 1 86 ? 4.603 -11.911 2.780 1.00 86.50 86 ALA A O 1
ATOM 719 N N . VAL A 1 87 ? 5.223 -9.794 3.208 1.00 87.19 87 VAL A N 1
ATOM 720 C CA . VAL A 1 87 ? 4.441 -9.699 4.452 1.00 87.19 87 VAL A CA 1
ATOM 721 C C . VAL A 1 87 ? 2.940 -9.837 4.173 1.00 87.19 87 VAL A C 1
ATOM 723 O O . VAL A 1 87 ? 2.370 -9.177 3.300 1.00 87.19 87 VAL A O 1
ATOM 726 N N . ARG A 1 88 ? 2.265 -10.694 4.951 1.00 86.88 88 ARG A N 1
ATOM 727 C CA . ARG A 1 88 ? 0.809 -10.884 4.871 1.00 86.88 88 ARG A CA 1
ATOM 728 C C . ARG A 1 88 ? 0.068 -9.696 5.477 1.00 86.88 88 ARG A C 1
ATOM 730 O O . ARG A 1 88 ? 0.504 -9.097 6.457 1.00 86.88 88 ARG A O 1
ATOM 737 N N . VAL A 1 89 ? -1.122 -9.418 4.946 1.00 87.25 89 VAL A N 1
ATOM 738 C CA . VAL A 1 89 ? -1.992 -8.329 5.424 1.00 87.25 89 VAL A CA 1
ATOM 739 C C . VAL A 1 89 ? -2.336 -8.480 6.910 1.00 87.25 89 VAL A C 1
ATOM 741 O O . VAL A 1 89 ? -2.361 -7.491 7.636 1.00 87.25 89 VAL A O 1
ATOM 744 N N . GLU A 1 90 ? -2.547 -9.713 7.376 1.00 89.75 90 GLU A N 1
ATOM 745 C CA . GLU A 1 90 ? -2.810 -10.038 8.787 1.00 89.75 90 GLU A CA 1
ATOM 746 C C . GLU A 1 90 ? -1.676 -9.536 9.695 1.00 89.75 90 GLU A C 1
ATOM 748 O O . GLU A 1 90 ? -1.919 -8.860 10.694 1.00 89.75 90 GLU A O 1
ATOM 753 N N . THR A 1 91 ? -0.430 -9.789 9.291 1.00 87.81 91 THR A N 1
ATOM 754 C CA . THR A 1 91 ? 0.771 -9.366 10.012 1.00 87.81 91 THR A CA 1
ATOM 755 C C . THR A 1 91 ? 0.934 -7.845 9.982 1.00 87.81 91 THR A C 1
ATOM 757 O O . THR A 1 91 ? 1.244 -7.250 11.010 1.00 87.81 91 THR A O 1
ATOM 760 N N . LEU A 1 92 ? 0.652 -7.187 8.850 1.00 88.25 92 LEU A N 1
ATOM 761 C CA . LEU A 1 92 ? 0.678 -5.718 8.757 1.00 88.25 92 LEU A CA 1
ATOM 762 C C . LEU A 1 92 ? -0.345 -5.066 9.698 1.00 88.25 92 LEU A C 1
ATOM 764 O O . LEU A 1 92 ? -0.040 -4.082 10.370 1.00 88.25 92 LEU A O 1
ATOM 768 N N . ILE A 1 93 ? -1.553 -5.628 9.781 1.00 90.25 93 ILE A N 1
ATOM 769 C CA . ILE A 1 93 ? -2.607 -5.165 10.694 1.00 90.25 93 ILE A CA 1
ATOM 770 C C . ILE A 1 93 ? -2.184 -5.345 12.155 1.00 90.25 93 ILE A C 1
ATOM 772 O O . ILE A 1 93 ? -2.421 -4.455 12.971 1.00 90.25 93 ILE A O 1
ATOM 776 N N . GLN A 1 94 ? -1.549 -6.468 12.487 1.00 88.56 94 GLN A N 1
ATOM 777 C CA . GLN A 1 94 ? -1.083 -6.743 13.843 1.00 88.56 94 GLN A CA 1
ATOM 778 C C . GLN A 1 94 ? 0.064 -5.810 14.266 1.00 88.56 94 GLN A C 1
ATOM 780 O O . GLN A 1 94 ? 0.088 -5.353 15.405 1.00 88.56 94 GLN A O 1
ATOM 785 N N . LEU A 1 95 ? 1.001 -5.512 13.362 1.00 85.19 95 LEU A N 1
ATOM 786 C CA . LEU A 1 95 ? 2.184 -4.697 13.664 1.00 85.19 95 LEU A CA 1
ATOM 787 C C . LEU A 1 95 ? 1.900 -3.190 13.686 1.00 85.19 95 LEU A C 1
ATOM 789 O O . LEU A 1 95 ? 2.515 -2.466 14.469 1.00 85.19 95 LEU A O 1
ATOM 793 N N . CYS A 1 96 ? 1.001 -2.716 12.820 1.00 86.38 96 CYS A N 1
ATOM 794 C CA . CYS A 1 96 ? 0.784 -1.286 12.568 1.00 86.38 96 CYS A CA 1
ATOM 795 C C . CYS A 1 96 ? -0.615 -0.799 12.968 1.00 86.38 96 CYS A C 1
ATOM 797 O O . CYS A 1 96 ? -0.896 0.395 12.908 1.00 86.38 96 CYS A O 1
ATOM 799 N N . GLY A 1 97 ? -1.506 -1.707 13.367 1.00 88.62 97 GLY A N 1
ATOM 800 C CA . GLY A 1 97 ? -2.908 -1.419 13.642 1.00 88.62 97 GLY A CA 1
ATOM 801 C C . GLY A 1 97 ? -3.800 -1.542 12.404 1.00 88.62 97 GLY A C 1
ATOM 802 O O . GLY A 1 97 ? -3.353 -1.572 11.257 1.00 88.62 97 GLY A O 1
ATOM 803 N N . VAL A 1 98 ? -5.113 -1.606 12.637 1.00 86.62 98 VAL A N 1
ATOM 804 C CA . VAL A 1 98 ? -6.101 -1.933 11.593 1.00 86.62 98 VAL A CA 1
ATOM 805 C C . VAL A 1 98 ? -6.165 -0.879 10.486 1.00 86.62 98 VAL A C 1
ATOM 807 O O . VAL A 1 98 ? -6.278 -1.244 9.317 1.00 86.62 98 VAL A O 1
ATOM 810 N N . LYS A 1 99 ? -6.090 0.414 10.827 1.00 86.31 99 LYS A N 1
ATOM 811 C CA . LYS A 1 99 ? -6.134 1.507 9.839 1.00 86.31 99 LYS A CA 1
ATOM 812 C C . LYS A 1 99 ? -4.857 1.553 8.995 1.00 86.31 99 LYS A C 1
ATOM 814 O O . LYS A 1 99 ? -4.932 1.407 7.776 1.00 86.31 99 LYS A O 1
ATOM 819 N N . GLU A 1 100 ? -3.700 1.693 9.640 1.00 87.00 100 GLU A N 1
ATOM 820 C CA . GLU A 1 100 ? -2.414 1.853 8.949 1.00 87.00 100 GLU A CA 1
ATOM 821 C C . GLU A 1 100 ? -1.974 0.572 8.233 1.00 87.00 100 GLU A C 1
ATOM 823 O O . GLU A 1 100 ? -1.514 0.640 7.098 1.00 87.00 100 GLU A O 1
ATOM 828 N N . GLY A 1 101 ? -2.204 -0.610 8.817 1.00 88.81 101 GLY A N 1
ATOM 829 C CA . GLY A 1 101 ? -1.895 -1.889 8.171 1.00 88.81 101 GLY A CA 1
ATOM 830 C C . GLY A 1 101 ? -2.713 -2.124 6.897 1.00 88.81 101 GLY A C 1
ATOM 831 O O . GLY A 1 101 ? -2.165 -2.542 5.874 1.00 88.81 101 GLY A O 1
ATOM 832 N N . ARG A 1 102 ? -4.013 -1.785 6.904 1.00 87.62 102 ARG A N 1
ATOM 833 C CA . ARG A 1 102 ? -4.842 -1.832 5.685 1.00 87.62 102 ARG A CA 1
ATOM 834 C C . ARG A 1 102 ? -4.365 -0.815 4.653 1.00 87.62 102 ARG A C 1
ATOM 836 O O . ARG A 1 102 ? -4.209 -1.184 3.490 1.00 87.62 102 ARG A O 1
ATOM 843 N N . ARG A 1 103 ? -4.079 0.426 5.066 1.00 88.81 103 ARG A N 1
ATOM 844 C CA . ARG A 1 103 ? -3.543 1.478 4.185 1.00 88.81 103 ARG A CA 1
ATOM 845 C C . ARG A 1 103 ? -2.235 1.038 3.520 1.00 88.81 103 ARG A C 1
ATOM 847 O O . ARG A 1 103 ? -2.132 1.113 2.297 1.00 88.81 103 ARG A O 1
ATOM 854 N N . LEU A 1 104 ? -1.288 0.507 4.295 1.00 89.69 104 LEU A N 1
ATOM 855 C CA . LEU A 1 104 ? -0.006 -0.003 3.809 1.00 89.69 104 LEU A CA 1
ATOM 856 C C . LEU A 1 104 ? -0.195 -1.172 2.835 1.00 89.69 104 LEU A C 1
ATOM 858 O O . LEU A 1 104 ? 0.391 -1.163 1.757 1.00 89.69 104 LEU A O 1
ATOM 862 N N . SER A 1 105 ? -1.079 -2.125 3.148 1.00 88.88 105 SER A N 1
ATOM 863 C CA . SER A 1 105 ? -1.370 -3.254 2.253 1.00 88.88 105 SER A CA 1
ATOM 864 C C . SER A 1 105 ? -1.972 -2.824 0.908 1.00 88.88 105 SER A C 1
ATOM 866 O O . SER A 1 105 ? -1.596 -3.354 -0.137 1.00 88.88 105 SER A O 1
ATOM 868 N N . SER A 1 106 ? -2.864 -1.828 0.910 1.00 88.19 106 SER A N 1
ATOM 869 C CA . SER A 1 106 ? -3.444 -1.271 -0.314 1.00 88.19 106 SER A CA 1
ATOM 870 C C . SER A 1 106 ? -2.383 -0.577 -1.160 1.00 88.19 106 SER A C 1
ATOM 872 O O . SER A 1 106 ? -2.325 -0.800 -2.367 1.00 88.19 106 SER A O 1
ATOM 874 N N . GLN A 1 107 ? -1.506 0.212 -0.532 1.00 86.94 107 GLN A N 1
ATOM 875 C CA . GLN A 1 107 ? -0.396 0.860 -1.231 1.00 86.94 107 GLN A CA 1
ATOM 876 C C . GLN A 1 107 ? 0.575 -0.165 -1.817 1.00 86.94 107 GLN A C 1
ATOM 878 O O . GLN A 1 107 ? 0.955 -0.052 -2.977 1.00 86.94 107 GLN A O 1
ATOM 883 N N . LEU A 1 108 ? 0.905 -1.211 -1.065 1.00 87.25 108 LEU A N 1
ATOM 884 C CA . LEU A 1 108 ? 1.763 -2.295 -1.526 1.00 87.25 108 LEU A CA 1
ATOM 885 C C . LEU A 1 108 ? 1.158 -3.029 -2.732 1.00 87.25 108 LEU A C 1
ATOM 887 O O . LEU A 1 108 ? 1.862 -3.315 -3.693 1.00 87.25 108 LEU A O 1
ATOM 891 N N . ASN A 1 109 ? -0.153 -3.286 -2.728 1.00 85.31 109 ASN A N 1
ATOM 892 C CA . ASN A 1 109 ? -0.847 -3.891 -3.867 1.00 85.31 109 ASN A CA 1
ATOM 893 C C . ASN A 1 109 ? -0.836 -2.990 -5.109 1.00 85.31 109 ASN A C 1
ATOM 895 O O . ASN A 1 109 ? -0.663 -3.491 -6.220 1.00 85.31 109 ASN A O 1
ATOM 899 N N . LEU A 1 110 ? -0.978 -1.672 -4.934 1.00 82.81 110 LEU A N 1
ATOM 900 C CA . LEU A 1 110 ? -0.826 -0.717 -6.033 1.00 82.81 110 LEU A CA 1
ATOM 901 C C . LEU A 1 110 ? 0.600 -0.746 -6.587 1.00 82.81 110 LEU A C 1
ATOM 903 O O . LEU A 1 110 ? 0.768 -0.841 -7.797 1.00 82.81 110 LEU A O 1
ATOM 907 N N . GLN A 1 111 ? 1.616 -0.750 -5.721 1.00 81.38 111 GLN A N 1
ATOM 908 C CA . GLN A 1 111 ? 3.015 -0.860 -6.144 1.00 81.38 111 GLN A CA 1
ATOM 909 C C . GLN A 1 111 ? 3.272 -2.173 -6.895 1.00 81.38 111 GLN A C 1
ATOM 911 O O . GLN A 1 111 ? 3.810 -2.125 -7.992 1.00 81.38 111 GLN A O 1
ATOM 916 N N . LYS A 1 112 ? 2.770 -3.318 -6.404 1.00 79.81 112 LYS A N 1
ATOM 917 C CA . LYS A 1 112 ? 2.843 -4.611 -7.116 1.00 79.81 112 LYS A CA 1
ATOM 918 C C . LYS A 1 112 ? 2.207 -4.546 -8.507 1.00 79.81 112 LYS A C 1
ATOM 920 O O . LYS A 1 112 ? 2.734 -5.116 -9.460 1.00 79.81 112 LYS A O 1
ATOM 925 N N . SER A 1 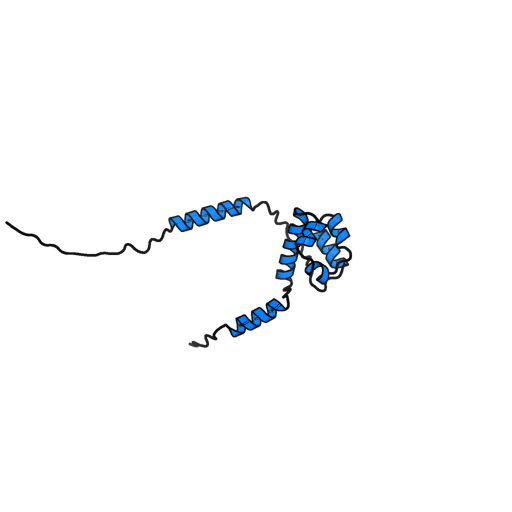113 ? 1.065 -3.866 -8.627 1.00 73.25 113 SER A N 1
ATOM 926 C CA . SER A 1 113 ? 0.375 -3.695 -9.908 1.00 73.25 113 SER A CA 1
ATOM 927 C C . SER A 1 113 ? 1.129 -2.769 -10.864 1.00 73.25 113 SER A C 1
ATOM 929 O O . SER A 1 113 ? 1.056 -2.981 -12.072 1.00 73.25 113 SER A O 1
ATOM 931 N N . VAL A 1 114 ? 1.811 -1.745 -10.345 1.00 69.12 114 VAL A N 1
ATOM 932 C CA . VAL A 1 114 ? 2.537 -0.740 -11.138 1.00 69.12 114 VAL A CA 1
ATOM 933 C C . VAL A 1 114 ? 3.925 -1.239 -11.543 1.00 69.12 114 VAL A C 1
ATOM 935 O O . VAL A 1 114 ? 4.305 -1.063 -12.696 1.00 69.12 114 VAL A O 1
ATOM 938 N N . SER A 1 115 ? 4.659 -1.904 -10.645 1.00 63.09 115 SER A N 1
ATOM 939 C CA . SER A 1 115 ? 5.990 -2.459 -10.934 1.00 63.09 115 SER A CA 1
ATOM 940 C C . SER A 1 115 ? 5.935 -3.730 -11.785 1.00 63.09 115 SER A C 1
ATOM 942 O O . SER A 1 115 ? 6.948 -4.194 -12.298 1.00 63.09 115 SER A O 1
ATOM 944 N N . GLY A 1 116 ? 4.739 -4.296 -11.981 1.00 59.28 116 GLY A N 1
ATOM 945 C CA . GLY A 1 116 ? 4.572 -5.539 -12.719 1.00 59.28 116 GLY A CA 1
ATOM 946 C C . GLY A 1 116 ? 5.082 -6.750 -11.941 1.00 59.28 116 GLY A C 1
ATOM 947 O O . GLY A 1 116 ? 5.494 -7.724 -12.572 1.00 59.28 116 GLY A O 1
ATOM 948 N N . TYR A 1 117 ? 5.023 -6.708 -10.601 1.00 55.59 117 TYR A N 1
ATOM 949 C CA . TYR A 1 117 ? 5.344 -7.818 -9.700 1.00 55.59 117 TYR A CA 1
ATOM 950 C C . TYR A 1 117 ? 4.421 -9.014 -9.985 1.00 55.59 117 TYR A C 1
ATOM 952 O O . TYR A 1 117 ? 3.386 -9.240 -9.350 1.00 55.59 117 TYR A O 1
ATOM 960 N N . LYS A 1 118 ? 4.777 -9.789 -11.010 1.00 54.09 118 LYS A N 1
ATOM 961 C CA . LYS A 1 118 ? 4.128 -11.041 -11.369 1.00 54.09 118 LYS A CA 1
ATOM 962 C C . LYS A 1 118 ? 4.702 -12.098 -10.447 1.00 54.09 118 LYS A C 1
ATOM 964 O O . LYS A 1 118 ? 5.774 -12.639 -10.697 1.00 54.09 118 LYS A O 1
ATOM 969 N N . THR A 1 119 ? 3.956 -12.437 -9.400 1.00 53.47 119 THR A N 1
ATOM 970 C CA . THR A 1 119 ? 4.177 -13.705 -8.695 1.00 53.47 119 THR A CA 1
ATOM 971 C C . THR A 1 119 ? 4.287 -14.826 -9.735 1.00 53.47 119 THR A C 1
ATOM 973 O O . THR A 1 119 ? 3.558 -14.804 -10.730 1.00 53.47 119 THR A O 1
ATOM 976 N N . ALA A 1 120 ? 5.186 -15.796 -9.544 1.00 52.19 120 ALA A N 1
ATOM 977 C CA . ALA A 1 120 ? 5.460 -16.854 -10.530 1.00 52.19 120 ALA A CA 1
ATOM 978 C C . ALA A 1 120 ? 4.175 -17.509 -11.091 1.00 52.19 120 ALA A C 1
ATOM 980 O O . ALA A 1 120 ? 4.055 -17.731 -12.299 1.00 52.19 120 ALA A O 1
ATOM 981 N N . ARG A 1 121 ? 3.157 -17.664 -10.232 1.00 52.09 121 ARG A N 1
ATOM 982 C CA . ARG A 1 121 ? 1.805 -18.158 -10.548 1.00 52.09 121 ARG A CA 1
ATOM 983 C C . ARG A 1 121 ? 1.079 -17.363 -11.643 1.00 52.09 121 ARG A C 1
ATOM 985 O O . ARG A 1 121 ? 0.328 -17.930 -12.430 1.00 52.09 121 ARG A O 1
ATOM 992 N N . SER A 1 122 ? 1.302 -16.054 -11.714 1.00 57.09 122 SER A N 1
ATOM 993 C CA . SER A 1 122 ? 0.705 -15.172 -12.721 1.00 57.09 122 SER A CA 1
ATOM 994 C C . SER A 1 122 ? 1.282 -15.443 -14.112 1.00 57.09 122 SER A C 1
ATOM 996 O O . SER A 1 122 ? 0.550 -15.394 -15.095 1.00 57.09 122 SER A O 1
ATOM 998 N N . SER A 1 123 ? 2.571 -15.789 -14.211 1.00 60.22 123 SER A N 1
ATOM 999 C CA . SER A 1 123 ? 3.199 -16.141 -15.493 1.00 60.22 123 SER A CA 1
ATOM 1000 C C . SER A 1 123 ? 2.680 -17.475 -16.043 1.00 60.22 123 SER A C 1
ATOM 1002 O O . SER A 1 123 ? 2.428 -17.591 -17.240 1.00 60.22 123 SER A O 1
ATOM 1004 N N . GLU A 1 124 ? 2.439 -18.458 -15.172 1.00 60.44 124 GLU A N 1
ATOM 1005 C CA . GLU A 1 124 ? 1.828 -19.737 -15.541 1.00 60.44 124 GLU A CA 1
ATOM 1006 C C . GLU A 1 124 ? 0.368 -19.570 -15.946 1.00 60.44 124 GLU A C 1
ATOM 1008 O O . GLU A 1 124 ? -0.036 -20.071 -16.992 1.00 60.44 124 GLU A O 1
ATOM 1013 N N . LEU A 1 125 ? -0.412 -18.800 -15.182 1.00 63.78 125 LEU A N 1
ATOM 1014 C CA . LEU A 1 125 ? -1.794 -18.492 -15.540 1.00 63.78 125 LEU A CA 1
ATOM 1015 C C . LEU A 1 125 ? -1.867 -17.771 -16.892 1.00 63.78 125 LEU A C 1
ATOM 1017 O O . LEU A 1 125 ? -2.714 -18.111 -17.712 1.00 63.78 125 LEU A O 1
ATOM 1021 N N . GLN A 1 126 ? -0.957 -16.832 -17.174 1.00 64.12 126 GLN A N 1
ATOM 1022 C CA . GLN A 1 126 ? -0.885 -16.196 -18.492 1.00 64.12 126 GLN A CA 1
ATOM 1023 C C . GLN A 1 126 ? -0.523 -17.186 -19.605 1.00 64.12 126 GLN A C 1
ATOM 1025 O O . GLN A 1 126 ? -1.106 -17.099 -20.682 1.00 64.12 126 GLN A O 1
ATOM 1030 N N . LYS A 1 127 ? 0.364 -18.157 -19.357 1.00 70.31 127 LYS A N 1
ATOM 1031 C CA . LYS A 1 127 ? 0.664 -19.236 -20.316 1.00 70.31 127 LYS A CA 1
ATOM 1032 C C . LYS A 1 127 ? -0.550 -20.139 -20.560 1.00 70.31 127 LYS A C 1
ATOM 1034 O O . LYS A 1 127 ? -0.829 -20.481 -21.705 1.00 70.31 127 LYS A O 1
ATOM 1039 N N . VAL A 1 128 ? -1.298 -20.490 -19.513 1.00 70.31 128 VAL A N 1
ATOM 1040 C CA . VAL A 1 128 ? -2.533 -21.288 -19.618 1.00 70.31 128 VAL A CA 1
ATOM 1041 C C . VAL A 1 128 ? -3.618 -20.520 -20.376 1.00 70.31 128 VAL A C 1
ATOM 1043 O O . VAL A 1 128 ? -4.219 -21.066 -21.295 1.00 70.31 128 VAL A O 1
ATOM 1046 N N . LEU A 1 129 ? -3.825 -19.240 -20.061 1.00 70.31 129 LEU A N 1
ATOM 1047 C CA . LEU A 1 129 ? -4.778 -18.376 -20.764 1.00 70.31 129 LEU A CA 1
ATOM 1048 C C . LEU A 1 129 ? -4.379 -18.147 -22.227 1.00 70.31 129 LEU A C 1
ATOM 1050 O O . LEU A 1 129 ? -5.247 -18.140 -23.092 1.00 70.31 129 LEU A O 1
ATOM 1054 N N . ALA A 1 130 ? -3.085 -17.993 -22.521 1.00 74.00 130 ALA A N 1
ATOM 1055 C CA . ALA A 1 130 ? -2.585 -17.897 -23.891 1.00 74.00 130 ALA A CA 1
ATOM 1056 C C . ALA A 1 130 ? -2.827 -19.194 -24.677 1.00 74.00 130 ALA A C 1
ATOM 1058 O O . ALA A 1 130 ? -3.207 -19.137 -25.841 1.00 74.00 130 ALA A O 1
ATOM 1059 N N . ARG A 1 131 ? -2.674 -20.356 -24.030 1.00 72.06 131 ARG A N 1
ATOM 1060 C CA . ARG A 1 131 ? -2.965 -21.669 -24.624 1.00 72.06 131 ARG A CA 1
ATOM 1061 C C . ARG A 1 131 ? -4.463 -21.915 -24.833 1.00 72.06 131 ARG A C 1
ATOM 1063 O O . ARG A 1 131 ? -4.827 -22.647 -25.745 1.00 72.06 131 ARG A O 1
ATOM 1070 N N . ALA A 1 132 ? -5.315 -21.323 -23.997 1.00 67.50 132 ALA A N 1
ATOM 1071 C CA . ALA A 1 132 ? -6.769 -21.454 -24.068 1.00 67.50 132 ALA A CA 1
ATOM 1072 C C . ALA A 1 132 ? -7.441 -20.452 -25.024 1.00 67.50 132 ALA A C 1
ATOM 1074 O O . ALA A 1 132 ? -8.637 -20.579 -25.274 1.00 67.50 132 ALA A O 1
ATOM 1075 N N . ARG A 1 133 ? -6.714 -19.461 -25.562 1.00 63.81 133 ARG A N 1
ATOM 1076 C CA . ARG A 1 133 ? -7.247 -18.590 -26.617 1.00 63.81 133 ARG A CA 1
ATOM 1077 C C . ARG A 1 133 ? -7.283 -19.368 -27.938 1.00 63.81 133 ARG A C 1
ATOM 1079 O O . ARG A 1 133 ? -6.212 -19.688 -28.455 1.00 63.81 133 ARG A O 1
ATOM 1086 N N . PRO A 1 134 ? -8.463 -19.652 -28.521 1.00 58.53 134 PRO A N 1
ATOM 1087 C CA . PRO A 1 134 ? -8.513 -20.072 -29.909 1.00 58.53 134 PRO A CA 1
ATOM 1088 C C . PRO A 1 134 ? -8.001 -18.914 -30.770 1.00 58.53 134 PRO A C 1
ATOM 1090 O O . PRO A 1 134 ? -8.442 -17.770 -30.633 1.00 58.53 134 PRO A O 1
ATOM 1093 N N . LYS A 1 135 ? -7.033 -19.214 -31.634 1.00 57.09 135 LYS A N 1
ATOM 1094 C CA . LYS A 1 135 ? -6.624 -18.332 -32.723 1.00 57.09 135 LYS A CA 1
ATOM 1095 C C . LYS A 1 135 ? -7.833 -18.160 -33.642 1.00 57.09 135 LYS A C 1
ATOM 1097 O O . LYS A 1 135 ? -8.144 -19.071 -34.400 1.00 57.09 135 LYS A O 1
ATOM 1102 N N . TYR A 1 136 ? -8.537 -17.035 -33.557 1.00 49.88 136 TYR A N 1
ATOM 1103 C CA . TYR A 1 136 ? -9.296 -16.582 -34.716 1.00 49.88 136 TYR A CA 1
ATOM 1104 C C . TYR A 1 136 ? -8.250 -15.956 -35.643 1.00 49.88 136 TYR A C 1
ATOM 1106 O O . TYR A 1 136 ? -7.803 -14.828 -35.465 1.00 49.88 136 TYR A O 1
ATOM 1114 N N . GLU A 1 137 ? -7.707 -16.782 -36.524 1.00 53.62 137 GLU A N 1
ATOM 1115 C CA . GLU A 1 137 ? -6.877 -16.317 -37.620 1.00 53.62 137 GLU A CA 1
ATOM 1116 C C . GLU A 1 137 ? -7.807 -15.994 -38.802 1.00 53.62 137 GLU A C 1
ATOM 1118 O O . GLU A 1 137 ? -8.621 -16.825 -39.196 1.00 53.62 137 GLU A O 1
ATOM 1123 N N . VAL A 1 138 ? -7.626 -14.774 -39.324 1.00 50.34 138 VAL A N 1
ATOM 1124 C CA . VAL A 1 138 ? -7.845 -14.329 -40.712 1.00 50.34 138 VAL A CA 1
ATOM 1125 C C . VAL A 1 138 ? -9.280 -14.004 -41.162 1.00 50.34 138 VAL A C 1
ATOM 1127 O O . VAL A 1 138 ? -10.100 -14.873 -41.435 1.00 50.34 138 VAL A O 1
ATOM 1130 N N . CYS A 1 139 ? -9.511 -12.710 -41.398 1.00 45.38 139 CYS A N 1
ATOM 1131 C CA . CYS A 1 139 ? -10.031 -12.254 -42.687 1.00 45.38 139 CYS A CA 1
ATOM 1132 C C . CYS A 1 139 ? -9.162 -11.059 -43.107 1.00 45.38 139 CYS A C 1
ATOM 1134 O O . CYS A 1 139 ? -9.275 -9.982 -42.526 1.00 45.38 139 CYS A O 1
ATOM 1136 N N . GLU A 1 140 ? -8.204 -11.306 -44.001 1.00 52.78 140 GLU A N 1
ATOM 1137 C CA . GLU A 1 140 ? -7.544 -10.262 -44.792 1.00 52.78 140 GLU A CA 1
ATOM 1138 C C . GLU A 1 140 ? -8.535 -9.805 -45.879 1.00 52.78 140 GLU A C 1
ATOM 1140 O O . GLU A 1 140 ? -9.275 -10.643 -46.402 1.00 52.78 140 GLU A O 1
ATOM 1145 N N . ASP A 1 141 ? -8.579 -8.498 -46.158 1.00 40.69 141 ASP A N 1
ATOM 1146 C CA . ASP A 1 141 ? -9.301 -7.897 -47.295 1.00 40.69 141 ASP A CA 1
ATOM 1147 C C . ASP A 1 141 ? -8.471 -7.979 -48.588 1.00 40.69 141 ASP A C 1
ATOM 1149 O O . ASP A 1 141 ? -7.239 -7.746 -48.516 1.00 40.69 141 ASP A O 1
#